Protein AF-A0A2J2HDA6-F1 (afdb_monomer)

Radius of gyration: 15.47 Å; Cα contacts (8 Å, |Δi|>4): 46; chains: 1; bounding box: 39×21×38 Å

Mean predicted aligned error: 3.38 Å

pLDDT: mean 94.75, std 5.62, range [64.81, 98.31]

Secondary structure (DSSP, 8-state):
----HHHHHHHHHHHHHHHHHHHTTTTS-GGGS-HHHHHHHHHHHHHHHHHHHHHHHHHHHHHS------

Nearest PDB structures (foldseek):
  5szg-assembly1_A  TM=9.332E-01  e=5.664E+00  Homo sapiens
  2n2n-assembly1_A  TM=7.810E-01  e=4.129E+00  Homo sapiens
  8glv-assembly1_5V  TM=5.646E-01  e=6.847E+00  Chlamydomonas reinhardtii

Structure (mmCIF, N/CA/C/O backbone):
data_AF-A0A2J2HDA6-F1
#
_entry.id   AF-A0A2J2HDA6-F1
#
loop_
_atom_site.group_PDB
_atom_site.id
_atom_site.type_symbol
_atom_site.label_atom_id
_atom_site.label_alt_id
_atom_site.label_comp_id
_atom_site.label_asym_id
_atom_site.label_entity_id
_atom_site.label_seq_id
_atom_site.pdbx_PDB_ins_code
_atom_site.Cartn_x
_atom_site.Cartn_y
_atom_site.Cartn_z
_atom_site.occupancy
_atom_site.B_iso_or_equiv
_atom_site.auth_seq_id
_atom_site.auth_comp_id
_atom_site.auth_asym_id
_atom_site.auth_atom_id
_atom_site.pdbx_PDB_model_num
ATOM 1 N N . MET A 1 1 ? 18.350 2.993 -17.552 1.00 64.81 1 MET A N 1
ATOM 2 C CA . MET A 1 1 ? 18.333 2.194 -16.305 1.00 64.81 1 MET A CA 1
ATOM 3 C C . MET A 1 1 ? 17.045 1.401 -16.300 1.00 64.81 1 MET A C 1
ATOM 5 O O . MET A 1 1 ? 16.005 2.012 -16.506 1.00 64.81 1 MET A O 1
ATOM 9 N N . GLY A 1 2 ? 17.122 0.081 -16.142 1.00 89.12 2 GLY A N 1
ATOM 10 C CA . GLY A 1 2 ? 15.945 -0.787 -16.167 1.00 89.12 2 GLY A CA 1
ATOM 11 C C . GLY A 1 2 ? 15.062 -0.650 -14.927 1.00 89.12 2 GLY A C 1
ATOM 12 O O . GLY A 1 2 ? 15.259 0.240 -14.088 1.00 89.12 2 GLY A O 1
ATOM 13 N N . VAL A 1 3 ? 14.086 -1.551 -14.841 1.00 95.31 3 VAL A N 1
ATOM 14 C CA . VAL A 1 3 ? 13.269 -1.754 -13.643 1.00 95.31 3 VAL A CA 1
ATOM 15 C C . VAL A 1 3 ? 14.179 -2.197 -12.497 1.00 95.31 3 VAL A C 1
ATOM 17 O O . VAL A 1 3 ? 14.961 -3.131 -12.647 1.00 95.31 3 VAL A O 1
ATOM 20 N N . ASP A 1 4 ? 14.081 -1.495 -11.372 1.00 97.00 4 ASP A N 1
ATOM 21 C CA . ASP A 1 4 ? 14.647 -1.926 -10.092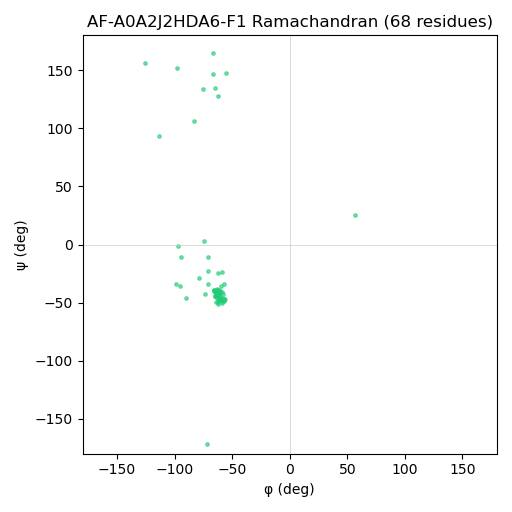 1.00 97.00 4 ASP A CA 1
ATOM 22 C C . ASP A 1 4 ? 13.661 -2.897 -9.434 1.00 97.00 4 ASP A C 1
ATOM 24 O O . ASP A 1 4 ? 12.579 -2.475 -9.017 1.00 97.00 4 ASP A O 1
ATOM 28 N N . TRP A 1 5 ? 13.999 -4.185 -9.433 1.00 96.06 5 TRP A N 1
ATOM 29 C CA . TRP A 1 5 ? 13.129 -5.246 -8.927 1.00 96.06 5 TRP A CA 1
ATOM 30 C C . TRP A 1 5 ? 13.129 -5.346 -7.403 1.00 96.06 5 TRP A C 1
ATOM 32 O O . TRP A 1 5 ? 12.091 -5.672 -6.837 1.00 96.06 5 TRP A O 1
ATOM 42 N N . ASP A 1 6 ? 14.223 -4.977 -6.734 1.00 97.88 6 ASP A N 1
ATOM 43 C CA . ASP A 1 6 ? 14.268 -4.948 -5.268 1.00 97.88 6 ASP A CA 1
ATOM 44 C C . ASP A 1 6 ? 13.304 -3.881 -4.732 1.00 97.88 6 ASP A C 1
ATOM 46 O O . ASP A 1 6 ? 12.565 -4.101 -3.767 1.00 97.88 6 ASP A O 1
ATOM 50 N N . TYR A 1 7 ? 13.242 -2.733 -5.415 1.00 97.25 7 TYR A N 1
ATOM 51 C CA . TYR A 1 7 ? 12.260 -1.701 -5.108 1.00 97.25 7 TYR A CA 1
ATOM 52 C C . TYR A 1 7 ? 10.821 -2.172 -5.369 1.00 97.25 7 TYR A C 1
ATOM 54 O O . TYR A 1 7 ? 9.953 -1.973 -4.519 1.00 97.25 7 TYR A O 1
ATOM 62 N N . VAL A 1 8 ? 10.563 -2.847 -6.496 1.00 97.94 8 VAL A N 1
ATOM 63 C CA . VAL A 1 8 ? 9.242 -3.438 -6.793 1.00 97.94 8 VAL A CA 1
ATOM 64 C C . VAL A 1 8 ? 8.811 -4.405 -5.690 1.00 97.94 8 VAL A C 1
ATOM 66 O O . VAL A 1 8 ? 7.693 -4.295 -5.184 1.00 97.94 8 VAL A O 1
ATOM 69 N N . ASP A 1 9 ? 9.703 -5.300 -5.273 1.00 98.19 9 ASP A N 1
ATOM 70 C CA . ASP A 1 9 ? 9.426 -6.276 -4.222 1.00 98.19 9 ASP A CA 1
ATOM 71 C C . ASP A 1 9 ? 9.134 -5.601 -2.880 1.00 98.19 9 ASP A C 1
ATOM 73 O O . ASP A 1 9 ? 8.219 -6.024 -2.168 1.00 98.19 9 ASP A O 1
ATOM 77 N N . SER A 1 10 ? 9.856 -4.527 -2.536 1.00 98.25 10 SER A N 1
ATOM 78 C CA . SER A 1 10 ? 9.557 -3.750 -1.326 1.00 98.25 10 SER A CA 1
ATOM 79 C C . SER A 1 10 ? 8.157 -3.130 -1.367 1.00 98.25 10 SER A C 1
ATOM 81 O O . SER A 1 10 ? 7.399 -3.273 -0.411 1.00 98.25 10 SER A O 1
ATOM 83 N N . LEU A 1 11 ? 7.755 -2.554 -2.505 1.00 98.25 11 LEU A N 1
ATOM 84 C CA . LEU A 1 11 ? 6.438 -1.936 -2.659 1.00 98.25 11 LEU A CA 1
ATOM 85 C C . LEU A 1 11 ? 5.308 -2.965 -2.580 1.00 98.25 11 LEU A C 1
ATOM 87 O O . LEU A 1 11 ? 4.281 -2.706 -1.954 1.00 98.25 11 LEU A O 1
ATOM 91 N N . ILE A 1 12 ? 5.496 -4.147 -3.176 1.00 98.06 12 ILE A N 1
ATOM 92 C CA . ILE A 1 12 ? 4.536 -5.252 -3.065 1.00 98.06 12 ILE A CA 1
ATOM 93 C C . ILE A 1 12 ? 4.398 -5.686 -1.602 1.00 98.06 12 ILE A C 1
ATOM 95 O O . ILE A 1 12 ? 3.278 -5.879 -1.127 1.00 98.06 12 ILE A O 1
ATOM 99 N N . ARG A 1 13 ? 5.508 -5.804 -0.860 1.00 98.31 13 ARG A N 1
ATOM 100 C CA . ARG A 1 13 ? 5.467 -6.136 0.574 1.00 98.31 13 ARG A CA 1
ATOM 101 C C . ARG A 1 13 ? 4.719 -5.079 1.384 1.00 98.31 13 ARG A C 1
ATOM 103 O O . ARG A 1 13 ? 3.899 -5.459 2.216 1.00 98.31 13 ARG A O 1
ATOM 110 N N . ASP A 1 14 ? 4.928 -3.795 1.107 1.00 98.00 14 ASP A N 1
ATOM 111 C CA . ASP A 1 14 ? 4.235 -2.697 1.797 1.00 98.00 14 ASP A CA 1
ATOM 112 C C . ASP A 1 14 ? 2.718 -2.710 1.542 1.00 98.00 14 ASP A C 1
ATOM 114 O O . ASP A 1 14 ? 1.914 -2.516 2.464 1.00 98.00 14 ASP A O 1
ATOM 118 N N . VAL A 1 15 ? 2.308 -2.988 0.298 1.00 98.12 15 VAL A N 1
ATOM 119 C CA . VAL A 1 15 ? 0.893 -3.176 -0.063 1.00 98.12 15 VAL A CA 1
ATOM 120 C C . VAL A 1 15 ? 0.309 -4.361 0.705 1.00 98.12 15 VAL A C 1
ATOM 122 O O . VAL A 1 15 ? -0.748 -4.232 1.325 1.00 98.12 15 VAL A O 1
ATOM 125 N N . MET A 1 16 ? 1.008 -5.499 0.720 1.00 97.94 16 MET A N 1
ATOM 126 C CA . MET A 1 16 ? 0.551 -6.703 1.416 1.00 97.94 16 MET A CA 1
ATOM 127 C C . MET A 1 16 ? 0.469 -6.513 2.936 1.00 97.94 16 MET A C 1
ATOM 129 O O . MET A 1 16 ? -0.495 -6.977 3.547 1.00 97.94 16 MET A O 1
ATOM 133 N N . ASP A 1 17 ? 1.421 -5.813 3.559 1.00 97.56 17 ASP A N 1
ATOM 134 C CA . ASP A 1 17 ? 1.355 -5.478 4.988 1.00 97.56 17 ASP A CA 1
ATOM 135 C C . ASP A 1 17 ? 0.147 -4.586 5.293 1.00 97.56 17 ASP A C 1
ATOM 137 O O . ASP A 1 17 ? -0.620 -4.864 6.219 1.00 97.56 17 ASP A O 1
ATOM 141 N N . SER A 1 18 ? -0.088 -3.567 4.462 1.00 97.38 18 SER A N 1
ATOM 142 C CA . SER A 1 18 ? -1.236 -2.671 4.613 1.00 97.38 18 SER A CA 1
ATOM 143 C C . SER A 1 18 ? -2.562 -3.435 4.533 1.00 97.38 18 SER A C 1
ATOM 145 O O . SER A 1 18 ? -3.412 -3.269 5.410 1.00 97.38 18 SER A O 1
ATOM 147 N N . ILE A 1 19 ? -2.713 -4.339 3.555 1.00 96.69 19 ILE A N 1
ATOM 148 C CA . ILE A 1 19 ? -3.884 -5.226 3.427 1.00 96.69 19 ILE A CA 1
ATOM 149 C C . ILE A 1 19 ? -4.049 -6.090 4.680 1.00 96.69 19 ILE A C 1
ATOM 151 O O . ILE A 1 19 ? -5.125 -6.123 5.280 1.00 96.69 19 ILE A O 1
ATOM 155 N N . ASN A 1 20 ? -2.979 -6.761 5.115 1.00 97.00 20 ASN A N 1
ATOM 156 C CA . ASN A 1 20 ? -3.013 -7.632 6.288 1.00 97.00 20 ASN A CA 1
ATOM 157 C C . ASN A 1 20 ? -3.408 -6.875 7.558 1.00 97.00 20 ASN A C 1
ATOM 159 O O . ASN A 1 20 ? -4.112 -7.421 8.407 1.00 97.00 20 ASN A O 1
ATOM 163 N N . ARG A 1 21 ? -2.978 -5.620 7.697 1.00 96.44 21 ARG A N 1
ATOM 164 C CA . ARG A 1 21 ? -3.332 -4.763 8.831 1.00 96.44 21 ARG A CA 1
ATOM 165 C C . ARG A 1 21 ? -4.776 -4.286 8.754 1.00 96.44 21 ARG A C 1
ATOM 167 O O . ARG A 1 21 ? -5.458 -4.357 9.769 1.00 96.44 21 ARG A O 1
ATOM 174 N N . VAL A 1 22 ? -5.270 -3.882 7.580 1.00 96.31 22 VAL A N 1
ATOM 175 C CA . VAL A 1 22 ? -6.693 -3.537 7.383 1.00 96.31 22 VAL A CA 1
ATOM 176 C C . VAL A 1 22 ? -7.585 -4.727 7.738 1.00 96.31 22 VAL A C 1
ATOM 178 O O . VAL A 1 22 ? -8.563 -4.563 8.467 1.00 96.31 22 VAL A O 1
ATOM 181 N N . ASN A 1 23 ? -7.198 -5.934 7.318 1.00 95.06 23 ASN A N 1
ATOM 182 C CA . ASN A 1 23 ? -7.941 -7.162 7.593 1.00 95.06 23 ASN A CA 1
ATOM 183 C C . ASN A 1 23 ? -8.123 -7.454 9.094 1.00 95.06 23 ASN A C 1
ATOM 185 O O . ASN A 1 23 ? -9.082 -8.123 9.469 1.00 95.06 23 ASN A O 1
ATOM 189 N N . ARG A 1 24 ? -7.260 -6.917 9.969 1.00 94.25 24 ARG A N 1
ATOM 190 C CA . ARG A 1 24 ? -7.417 -7.042 11.431 1.00 94.25 24 ARG A CA 1
ATOM 191 C C . ARG A 1 24 ? -8.573 -6.208 11.985 1.00 94.25 24 ARG A C 1
ATOM 193 O O . ARG A 1 24 ? -9.069 -6.531 13.057 1.00 94.25 24 ARG A O 1
ATOM 200 N N . TYR A 1 25 ? -9.000 -5.162 11.277 1.00 93.44 25 TYR A N 1
ATOM 201 C CA . TYR A 1 25 ? -10.070 -4.267 11.725 1.00 93.44 25 TYR A CA 1
ATOM 202 C C . TYR A 1 25 ? -11.428 -4.595 11.095 1.00 93.44 25 TYR A C 1
ATOM 204 O O . TYR A 1 25 ? -12.457 -4.467 11.751 1.00 93.44 25 TYR A O 1
ATOM 212 N N . VAL A 1 26 ? -11.455 -5.053 9.840 1.00 90.62 26 VAL A N 1
ATOM 213 C CA . VAL A 1 26 ? -12.705 -5.291 9.081 1.00 90.62 26 VAL A CA 1
ATOM 214 C C . VAL A 1 26 ? -13.479 -6.547 9.508 1.00 90.62 26 VAL A C 1
ATOM 216 O O . VAL A 1 26 ? -14.509 -6.861 8.922 1.00 90.62 26 VAL A O 1
ATOM 219 N N . GLY A 1 27 ? -13.007 -7.265 10.533 1.00 90.06 27 GLY A N 1
ATOM 220 C CA . GLY A 1 27 ? -13.697 -8.426 11.103 1.00 90.06 27 GLY A CA 1
ATOM 221 C C . GLY A 1 27 ? -14.963 -8.087 11.900 1.00 90.06 27 GLY A C 1
ATOM 222 O O . GLY A 1 27 ? -15.718 -8.996 12.237 1.00 90.06 27 GLY A O 1
ATOM 223 N N . LYS A 1 28 ? -15.211 -6.803 12.193 1.00 91.62 28 LYS A N 1
ATOM 224 C CA . LYS A 1 28 ? -16.425 -6.322 12.868 1.00 91.62 28 LYS A CA 1
ATOM 225 C C . LYS A 1 28 ? -17.124 -5.213 12.065 1.00 91.62 28 LYS A C 1
ATOM 227 O O . LYS A 1 28 ? -16.467 -4.540 11.265 1.00 91.62 28 LYS A O 1
ATOM 232 N N . PRO A 1 29 ? -18.441 -5.003 12.259 1.00 95.31 29 PRO A N 1
ATOM 233 C CA . PRO A 1 29 ? -19.193 -3.959 11.568 1.00 95.31 29 PRO A CA 1
ATOM 234 C C . PRO A 1 29 ? -18.593 -2.563 11.760 1.00 95.31 29 PRO A C 1
ATOM 236 O O . PRO A 1 29 ? -18.096 -2.220 12.830 1.00 95.31 29 PRO A O 1
ATOM 239 N N . TYR A 1 30 ? -18.718 -1.704 10.745 1.00 93.44 30 TYR A N 1
ATOM 240 C CA . TYR A 1 30 ? -18.171 -0.342 10.789 1.00 93.44 30 TYR A CA 1
ATOM 241 C C . TYR A 1 30 ? -18.695 0.493 11.972 1.00 93.44 30 TYR A C 1
ATOM 243 O O . TYR A 1 30 ? -17.969 1.310 12.547 1.00 93.44 30 TYR A O 1
ATOM 251 N N . SER A 1 31 ? -19.954 0.278 12.360 1.00 95.75 31 SER A N 1
ATOM 252 C CA . SER A 1 31 ? -20.585 0.919 13.518 1.00 95.75 31 SER A CA 1
ATOM 253 C C . SER A 1 31 ? -19.905 0.580 14.846 1.00 95.75 31 SER A C 1
ATOM 255 O O . SER A 1 31 ? -19.985 1.380 15.771 1.00 95.75 31 SER A O 1
ATOM 257 N N . GLU A 1 32 ? -19.217 -0.560 14.927 1.00 96.69 32 GLU A N 1
ATOM 258 C CA . GLU A 1 32 ? -18.526 -1.061 16.123 1.00 96.69 32 GLU A CA 1
ATOM 259 C C . GLU A 1 32 ? -17.025 -0.723 16.142 1.00 96.69 32 GLU A C 1
ATOM 261 O O . GLU A 1 32 ? -16.312 -1.071 17.088 1.00 96.69 32 GLU A O 1
ATOM 266 N N . LEU A 1 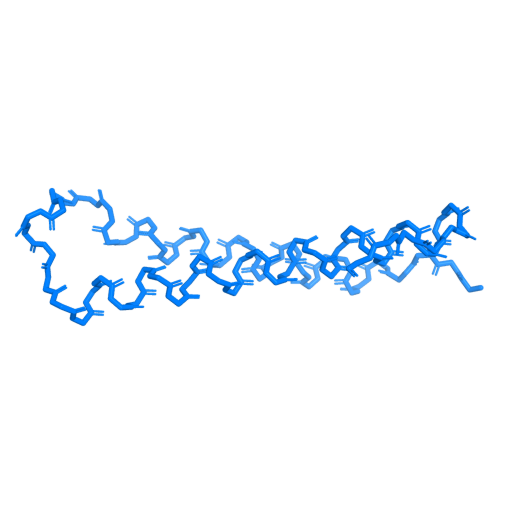33 ? -16.524 -0.060 15.095 1.00 96.62 33 LEU A N 1
ATOM 267 C CA . LEU A 1 33 ? -15.170 0.486 15.081 1.00 96.62 33 LEU A CA 1
ATOM 268 C C . LEU A 1 33 ? -15.098 1.748 15.943 1.00 96.62 33 LEU A C 1
ATOM 270 O O . LEU A 1 33 ? -15.931 2.650 15.798 1.00 96.62 33 LEU A O 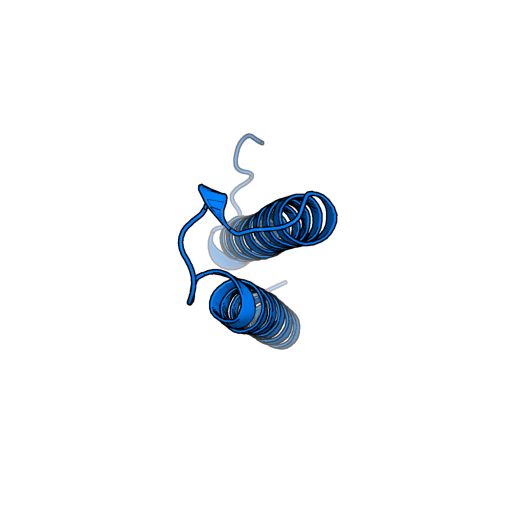1
ATOM 274 N N . SER A 1 34 ? -14.063 1.831 16.774 1.00 96.88 34 SER A N 1
ATOM 275 C CA . SER A 1 34 ? -13.696 3.060 17.466 1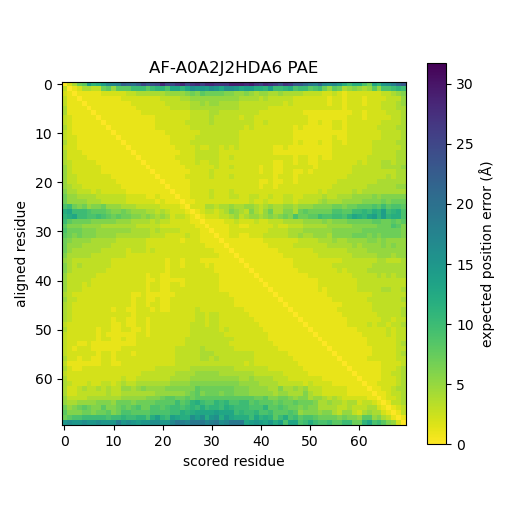.00 96.88 34 SER A CA 1
ATOM 276 C C . SER A 1 34 ? -13.222 4.121 16.467 1.00 96.88 34 SER A C 1
ATOM 278 O O . SER A 1 34 ? -12.915 3.833 15.303 1.00 96.88 34 SER A O 1
ATOM 280 N N . GLU A 1 35 ? -13.161 5.375 16.907 1.00 97.31 35 GLU A N 1
ATOM 281 C CA . GLU A 1 35 ? -12.637 6.457 16.074 1.00 97.31 35 GLU A CA 1
ATOM 282 C C . GLU A 1 35 ? -11.172 6.204 15.689 1.00 97.31 35 GLU A C 1
ATOM 284 O O . GLU A 1 35 ? -10.792 6.368 14.528 1.00 97.31 35 GLU A O 1
ATOM 289 N N . GLU A 1 36 ? -10.373 5.699 16.627 1.00 97.12 36 GLU A N 1
ATOM 290 C CA . GLU A 1 36 ? -8.968 5.350 16.422 1.00 97.12 36 GLU A CA 1
ATOM 291 C C . GLU A 1 36 ? -8.807 4.236 15.382 1.00 97.12 36 GLU A C 1
ATOM 293 O O . GLU A 1 36 ? -7.950 4.333 14.503 1.00 97.12 36 GLU A O 1
ATOM 298 N N . GLU A 1 37 ? -9.649 3.199 15.427 1.00 96.81 37 GLU A N 1
ATOM 299 C CA . GLU A 1 37 ? -9.634 2.121 14.433 1.00 96.81 37 GLU A CA 1
ATOM 300 C C . GLU A 1 37 ? -10.012 2.637 13.040 1.00 96.81 37 GLU A C 1
ATOM 302 O O . GLU A 1 37 ? -9.376 2.279 12.046 1.00 96.81 37 GLU A O 1
ATOM 307 N N . ARG A 1 38 ? -11.007 3.528 12.946 1.00 96.56 38 ARG A N 1
ATOM 308 C CA . ARG A 1 38 ? -11.393 4.159 11.672 1.00 96.56 38 ARG A CA 1
ATOM 309 C C . ARG A 1 38 ? -10.261 5.009 11.101 1.00 96.56 38 ARG A C 1
ATOM 311 O O . ARG A 1 38 ? -9.996 4.946 9.898 1.00 96.56 38 ARG A O 1
ATOM 318 N N . LEU A 1 39 ? -9.577 5.778 11.946 1.00 97.31 39 LEU A N 1
ATOM 319 C CA . LEU A 1 39 ? -8.411 6.566 11.547 1.00 97.31 39 LEU A CA 1
ATOM 320 C C . LEU A 1 39 ? -7.246 5.667 11.114 1.00 97.31 39 LEU A C 1
ATOM 322 O O . LEU A 1 39 ? -6.607 5.953 10.100 1.00 97.31 39 LEU A O 1
ATOM 326 N N . ALA A 1 40 ? -7.018 4.552 11.812 1.00 96.81 40 ALA A N 1
ATOM 327 C CA . ALA A 1 40 ? -6.011 3.566 11.436 1.00 96.81 40 ALA A CA 1
ATOM 328 C C . ALA A 1 40 ? -6.309 2.946 10.062 1.00 96.81 40 ALA A C 1
ATOM 330 O O . ALA A 1 40 ? -5.426 2.923 9.205 1.00 96.81 40 ALA A O 1
ATOM 331 N N . ILE A 1 41 ? -7.551 2.518 9.805 1.00 96.75 41 ILE A N 1
ATOM 332 C CA . ILE A 1 41 ? -7.967 2.003 8.489 1.00 96.75 41 ILE A CA 1
ATOM 333 C C . ILE A 1 41 ? -7.736 3.057 7.403 1.00 96.75 41 ILE A C 1
ATOM 335 O O . ILE A 1 41 ? -7.144 2.750 6.368 1.00 96.75 41 ILE A O 1
ATOM 339 N N . ARG A 1 42 ? -8.160 4.308 7.636 1.00 96.94 42 ARG A N 1
ATOM 340 C CA . ARG A 1 42 ? -7.964 5.407 6.679 1.00 96.94 42 ARG A CA 1
ATOM 341 C C . ARG A 1 42 ? -6.488 5.588 6.335 1.00 96.94 42 ARG A C 1
ATOM 343 O O . ARG A 1 42 ? -6.148 5.704 5.161 1.00 96.94 42 ARG A O 1
ATOM 350 N N . TYR A 1 43 ? -5.626 5.602 7.347 1.00 97.56 43 TYR A N 1
ATOM 351 C CA . TYR A 1 43 ? -4.186 5.723 7.154 1.00 97.56 43 TYR A CA 1
ATOM 352 C C . TYR A 1 43 ? -3.618 4.552 6.343 1.00 97.56 43 TYR A C 1
ATOM 354 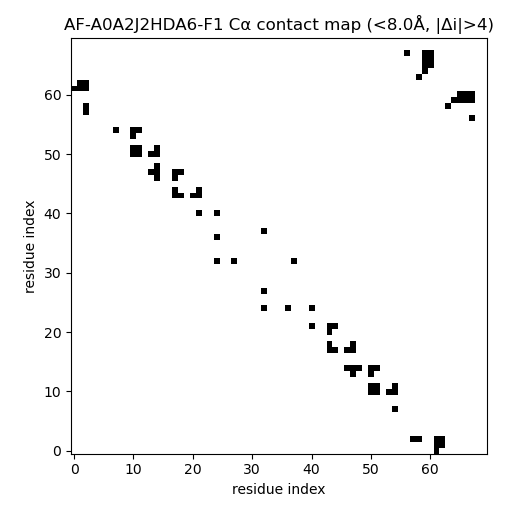O O . TYR A 1 43 ? -2.890 4.773 5.381 1.00 97.56 43 TYR A O 1
ATOM 362 N N . LEU A 1 44 ? -3.995 3.315 6.676 1.00 97.50 44 LEU A N 1
ATOM 363 C CA . LEU A 1 44 ? -3.527 2.123 5.964 1.00 97.50 44 LEU A CA 1
ATOM 364 C C . LEU A 1 44 ? -3.936 2.126 4.488 1.00 97.50 44 LEU A C 1
ATOM 366 O O . LEU A 1 44 ? -3.130 1.766 3.634 1.00 97.50 44 LEU A O 1
ATOM 370 N N . ILE A 1 45 ? -5.154 2.579 4.176 1.00 97.19 45 ILE A N 1
ATOM 371 C CA . ILE A 1 45 ? -5.614 2.725 2.790 1.00 97.19 45 ILE A CA 1
ATOM 372 C C . ILE A 1 45 ? -4.774 3.769 2.045 1.00 97.19 45 ILE A C 1
ATOM 374 O O . ILE A 1 45 ? -4.342 3.509 0.924 1.00 97.19 45 ILE A O 1
ATOM 378 N N . ILE A 1 46 ? -4.507 4.928 2.659 1.00 97.75 46 ILE A N 1
ATOM 379 C CA . ILE A 1 46 ? -3.672 5.979 2.052 1.00 97.75 46 ILE A CA 1
ATOM 380 C C . ILE A 1 46 ? -2.265 5.445 1.753 1.00 97.75 46 ILE A C 1
ATOM 382 O O . ILE A 1 46 ? -1.769 5.620 0.641 1.00 97.75 46 ILE A O 1
ATOM 386 N N . THR A 1 47 ? -1.645 4.759 2.714 1.00 97.38 47 THR A N 1
ATOM 387 C CA . THR A 1 47 ? -0.310 4.166 2.553 1.00 97.38 47 THR A CA 1
ATOM 388 C C . THR A 1 47 ? -0.290 3.124 1.435 1.00 97.38 47 THR A C 1
ATOM 390 O O . THR A 1 47 ? 0.572 3.184 0.561 1.00 97.38 47 THR A O 1
ATOM 393 N N . MET A 1 48 ? -1.283 2.231 1.396 1.00 97.81 48 MET A N 1
ATOM 394 C CA . MET A 1 48 ? -1.422 1.217 0.347 1.00 97.81 48 MET A CA 1
ATOM 395 C C . MET A 1 48 ? -1.517 1.841 -1.052 1.00 97.81 48 MET A C 1
ATOM 397 O O . MET A 1 48 ? -0.826 1.407 -1.974 1.00 97.81 48 MET A O 1
ATOM 401 N N . VAL A 1 49 ? -2.345 2.879 -1.215 1.00 97.88 49 VAL A N 1
ATOM 402 C CA . VAL A 1 49 ? -2.472 3.611 -2.487 1.00 97.88 49 VAL A CA 1
ATOM 403 C C . VAL A 1 49 ? -1.156 4.295 -2.861 1.00 97.88 49 VAL A C 1
ATOM 405 O O . VAL A 1 49 ? -0.775 4.279 -4.030 1.00 97.88 49 VAL A O 1
ATOM 408 N N . GLY A 1 50 ? -0.429 4.842 -1.884 1.00 97.88 50 GLY A N 1
ATOM 409 C CA . GLY A 1 50 ? 0.900 5.416 -2.094 1.00 97.88 50 GLY A CA 1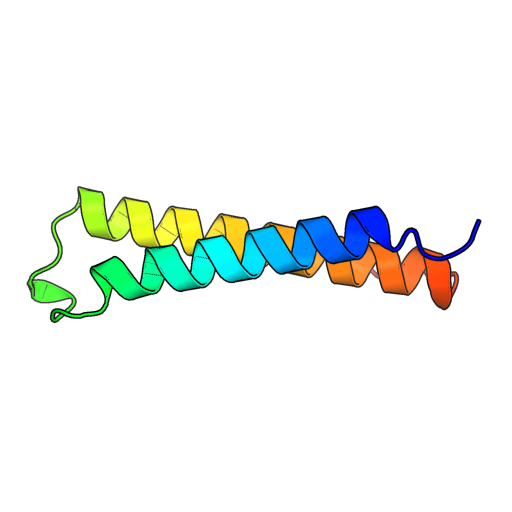
ATOM 410 C C . GLY A 1 50 ? 1.887 4.411 -2.692 1.00 97.88 50 GLY A C 1
ATOM 411 O O . GLY A 1 50 ? 2.518 4.708 -3.709 1.00 97.88 50 GLY A O 1
ATOM 412 N N . SER A 1 51 ? 1.970 3.206 -2.122 1.00 98.06 51 SER A N 1
ATOM 413 C CA . SER A 1 51 ? 2.850 2.144 -2.625 1.00 98.06 51 SER A CA 1
ATOM 414 C C . SER A 1 51 ? 2.437 1.649 -4.015 1.00 98.06 51 SER A C 1
ATOM 416 O O . SER A 1 51 ? 3.297 1.447 -4.872 1.00 98.06 51 SER A O 1
ATOM 418 N N . LEU A 1 52 ? 1.131 1.525 -4.288 1.00 97.81 52 LEU A N 1
ATOM 419 C CA . LEU A 1 52 ? 0.625 1.180 -5.624 1.00 97.81 52 LEU A CA 1
ATOM 420 C C . LEU A 1 52 ? 0.970 2.250 -6.669 1.00 97.81 52 LEU A C 1
ATOM 422 O O . LEU A 1 52 ? 1.382 1.915 -7.779 1.00 97.81 52 LEU A O 1
ATOM 426 N N . ASN A 1 53 ? 0.842 3.531 -6.316 1.00 96.88 53 ASN A N 1
ATOM 427 C CA . ASN A 1 53 ? 1.201 4.625 -7.214 1.00 96.88 53 ASN A CA 1
ATOM 428 C C . ASN A 1 53 ? 2.709 4.633 -7.500 1.00 96.88 53 ASN A C 1
ATOM 430 O O . ASN A 1 53 ? 3.126 4.730 -8.652 1.00 96.88 53 ASN A O 1
ATOM 434 N N . ALA A 1 54 ? 3.538 4.460 -6.467 1.00 96.81 54 ALA A N 1
ATOM 435 C CA . ALA A 1 54 ? 4.985 4.349 -6.627 1.00 96.81 54 ALA A CA 1
ATOM 436 C C . ALA A 1 54 ? 5.373 3.173 -7.541 1.00 96.81 54 ALA 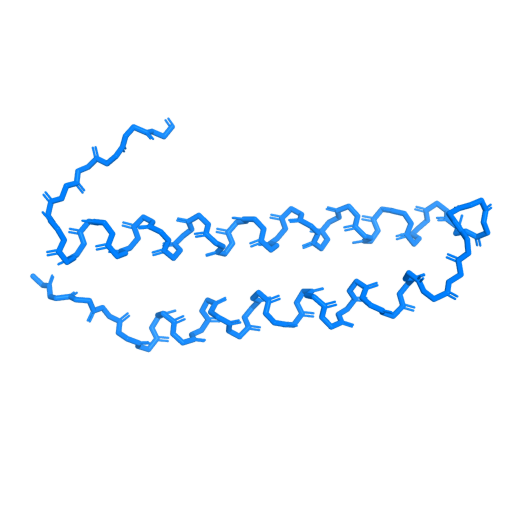A C 1
ATOM 438 O O . ALA A 1 54 ? 6.226 3.332 -8.418 1.00 96.81 54 ALA A O 1
ATOM 439 N N . LEU A 1 55 ? 4.695 2.029 -7.393 1.00 96.81 55 LEU A N 1
ATOM 440 C CA . LEU A 1 55 ? 4.904 0.842 -8.220 1.00 96.81 55 LEU A CA 1
ATOM 441 C C . LEU A 1 55 ? 4.570 1.128 -9.686 1.00 96.81 55 LEU A C 1
ATOM 443 O O . LEU A 1 55 ? 5.397 0.891 -10.569 1.00 96.81 55 LEU A O 1
ATOM 447 N N . ALA A 1 56 ? 3.381 1.680 -9.938 1.00 95.31 56 ALA A N 1
ATOM 448 C CA . ALA A 1 56 ? 2.930 2.030 -11.279 1.00 95.31 56 ALA A CA 1
ATOM 449 C C . ALA A 1 56 ? 3.884 3.035 -11.940 1.00 95.31 56 ALA A C 1
ATOM 451 O O . ALA A 1 56 ? 4.357 2.803 -13.053 1.00 95.31 56 ALA A O 1
ATOM 452 N N . LEU A 1 57 ? 4.242 4.113 -11.236 1.00 95.62 57 LEU A N 1
ATOM 453 C CA . LEU A 1 57 ? 5.157 5.134 -11.742 1.00 95.62 57 LEU A CA 1
ATOM 454 C C . LEU A 1 57 ? 6.543 4.572 -12.051 1.00 95.62 57 LEU A C 1
ATOM 456 O O . LEU A 1 57 ? 7.137 4.945 -13.064 1.00 95.62 57 LEU A O 1
ATOM 460 N N . HIS A 1 58 ? 7.067 3.686 -11.204 1.00 95.75 58 HIS A N 1
ATOM 461 C CA . HIS A 1 58 ? 8.361 3.054 -11.438 1.00 95.75 58 HIS A CA 1
ATOM 462 C C . HIS A 1 58 ? 8.338 2.180 -12.688 1.00 95.75 58 HIS A C 1
ATOM 464 O O . HIS A 1 58 ? 9.185 2.351 -13.563 1.00 95.75 58 HIS A O 1
ATOM 470 N N . ILE A 1 59 ? 7.342 1.304 -12.826 1.00 94.62 59 ILE A N 1
ATOM 471 C CA . ILE A 1 59 ? 7.216 0.430 -13.998 1.00 94.62 59 ILE A CA 1
ATOM 472 C C . ILE A 1 59 ? 7.035 1.262 -15.272 1.00 94.62 59 ILE A C 1
ATOM 474 O O . ILE A 1 59 ? 7.784 1.070 -16.229 1.00 94.62 59 ILE A O 1
ATOM 478 N N . VAL A 1 60 ? 6.109 2.226 -15.285 1.00 94.94 60 VAL A N 1
ATOM 479 C CA . VAL A 1 60 ? 5.849 3.072 -16.463 1.00 94.94 60 VAL A CA 1
ATOM 480 C C . VAL A 1 60 ? 7.109 3.833 -16.884 1.00 94.94 60 VAL A C 1
ATOM 482 O O . VAL A 1 60 ? 7.517 3.776 -18.045 1.00 94.94 60 VAL A O 1
ATOM 485 N N . ARG A 1 61 ? 7.805 4.468 -15.936 1.00 94.19 61 ARG A N 1
ATOM 486 C CA . ARG A 1 61 ? 9.009 5.255 -16.242 1.00 94.19 61 ARG A CA 1
ATOM 487 C C . ARG A 1 61 ? 10.208 4.399 -16.633 1.00 94.19 61 ARG A C 1
ATOM 489 O O . ARG A 1 61 ? 11.028 4.849 -17.427 1.00 94.19 61 ARG A O 1
ATOM 496 N N . ARG A 1 62 ? 10.367 3.204 -16.055 1.00 94.19 62 ARG A N 1
ATOM 497 C CA . ARG A 1 62 ? 11.574 2.378 -16.245 1.00 94.19 62 ARG A CA 1
ATOM 498 C C . ARG A 1 62 ? 11.445 1.338 -17.347 1.00 94.19 62 ARG A C 1
ATOM 500 O O . ARG A 1 62 ? 12.438 1.061 -18.011 1.00 94.19 62 ARG A O 1
ATOM 507 N N . HIS A 1 63 ? 10.265 0.753 -17.519 1.00 92.31 63 HIS A N 1
ATOM 508 C CA . HIS A 1 63 ? 10.018 -0.259 -18.543 1.00 92.31 63 HIS A CA 1
ATOM 509 C C . HIS A 1 63 ? 9.551 0.373 -19.853 1.00 92.31 63 HIS A C 1
ATOM 511 O O . HIS A 1 63 ? 10.078 0.046 -20.911 1.00 92.31 63 HIS A O 1
ATOM 517 N N . PHE A 1 64 ? 8.599 1.305 -19.774 1.00 90.75 64 PHE A N 1
ATOM 518 C CA . PHE A 1 64 ? 7.985 1.917 -20.955 1.00 90.75 64 PHE A CA 1
ATOM 519 C C . PHE A 1 64 ? 8.648 3.240 -21.361 1.00 90.75 64 PHE A C 1
ATOM 521 O O . PHE A 1 64 ? 8.397 3.730 -22.453 1.00 90.75 64 PHE A O 1
ATOM 528 N N . ASN A 1 65 ? 9.523 3.799 -20.513 1.00 91.62 65 ASN A N 1
ATOM 529 C CA . ASN A 1 65 ? 10.172 5.100 -20.7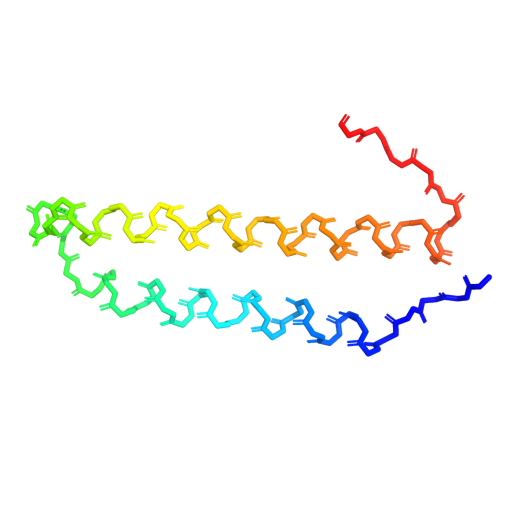21 1.00 91.62 65 ASN A CA 1
ATOM 530 C C . ASN A 1 65 ? 9.168 6.258 -20.918 1.00 91.62 65 ASN A C 1
ATOM 532 O O . ASN A 1 65 ? 9.491 7.282 -21.517 1.00 91.62 65 ASN A O 1
ATOM 536 N N . GLU A 1 66 ? 7.962 6.097 -20.374 1.00 91.38 66 GLU A N 1
ATOM 537 C CA . GLU A 1 66 ? 6.873 7.069 -20.437 1.00 91.38 66 GLU A CA 1
ATOM 538 C C . GLU A 1 66 ? 6.818 7.906 -19.154 1.00 91.38 66 GLU A C 1
ATOM 540 O O . GLU A 1 66 ? 7.201 7.461 -18.063 1.00 91.38 66 GLU A O 1
ATOM 545 N N . ARG A 1 67 ? 6.315 9.139 -19.262 1.00 88.50 67 ARG A N 1
ATOM 546 C CA . ARG A 1 67 ? 6.059 10.013 -18.108 1.00 88.50 67 ARG A CA 1
ATOM 547 C C . ARG A 1 67 ? 4.553 10.231 -17.973 1.00 88.50 67 ARG A C 1
ATOM 549 O O . ARG A 1 67 ? 4.032 11.130 -18.623 1.00 88.50 67 ARG A O 1
ATOM 556 N N . PRO A 1 68 ? 3.864 9.420 -17.155 1.00 85.44 68 PRO A N 1
ATOM 557 C CA . PRO A 1 68 ? 2.426 9.553 -16.978 1.00 85.44 68 PRO A CA 1
ATOM 558 C C . PRO A 1 68 ? 2.098 10.874 -16.276 1.00 85.44 68 PRO A C 1
ATOM 560 O O . PRO A 1 68 ? 2.874 11.340 -15.434 1.00 85.44 68 PRO A O 1
ATOM 563 N N . GLU A 1 69 ? 0.954 11.454 -16.631 1.00 83.56 69 GLU A N 1
ATOM 564 C CA . GLU A 1 69 ? 0.373 12.594 -15.921 1.00 83.56 69 GLU A CA 1
ATOM 565 C C . GLU A 1 69 ? -0.015 12.155 -14.501 1.00 83.56 69 GLU A C 1
ATOM 567 O O . GLU A 1 69 ? -0.553 11.063 -14.303 1.00 83.56 69 GLU A O 1
ATOM 572 N N . THR A 1 70 ? 0.321 12.981 -13.512 1.00 69.69 70 THR A N 1
ATOM 573 C CA . THR A 1 70 ? 0.103 12.729 -12.078 1.00 69.69 70 THR A CA 1
ATOM 574 C C . THR A 1 70 ? -0.650 13.87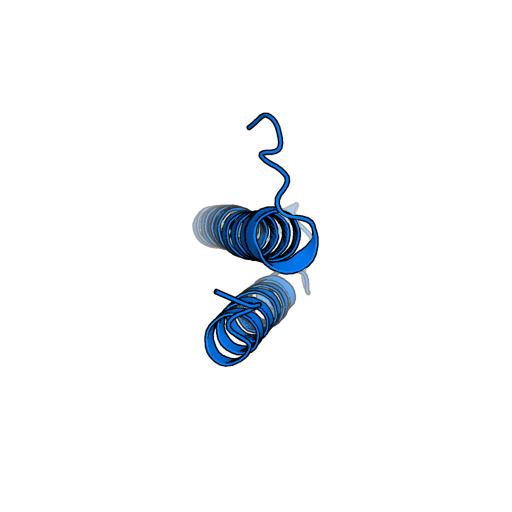3 -11.445 1.00 69.69 70 THR A C 1
ATOM 576 O O . THR A 1 70 ? -0.271 15.023 -11.770 1.00 69.69 70 THR A O 1
#

Sequence (70 aa):
MGVDWDYVDSLIRDVMDSINRVNRYVGKPYSELSEEERLAIRYLIITMVGSLNALALHIVRRHFNERPET

Solvent-accessible surface area (backbone atoms only — not comparable to full-atom values): 3994 Å² total; per-residue (Å²): 120,68,69,61,60,70,59,47,52,51,33,53,50,51,33,51,50,29,52,59,55,44,58,71,60,69,81,52,60,76,88,76,51,50,72,68,54,51,51,49,45,53,49,35,51,54,53,27,52,50,32,52,49,53,45,52,52,46,48,39,41,31,71,69,69,44,82,78,90,128

Foldseek 3Di:
DAQDVVLLVVLVVLLVVLVVLLVVLVPDDPVPDDPVNVVSNVVSVVSNVVSVVVNVQRCCCHVVVDHDDD